Protein AF-M0PP17-F1 (afdb_monomer)

pLDDT: mean 88.19, std 14.38, range [35.22, 98.56]

Mean predicted aligned error: 10.8 Å

Radius of gyration: 21.43 Å; Cα contacts (8 Å, |Δi|>4): 196; chains: 1; bounding box: 60×35×54 Å

Secondary structure (DSSP, 8-state):
-HHHHHHHHHHHHHHTTEEEEEETTTTEEEEEEGGGEETTEE-GGG-S-GGGS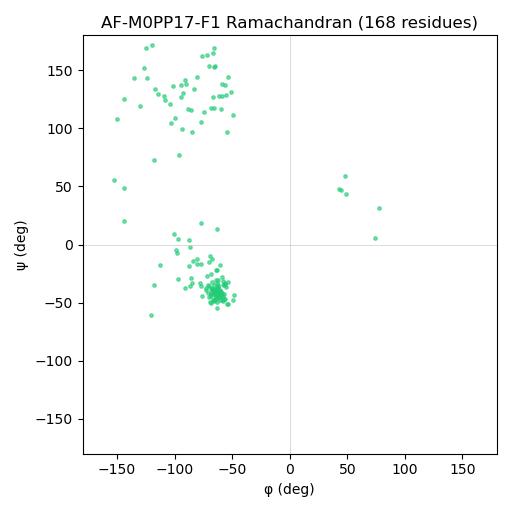EEEESS-SS-GGGHHHHHHHHHHHHHHHHHHS-HHHHHHHHHHHHHIIIII---GGG--HHHHHHIIIIIIIIII---HHHHHHHHHHHHHHHHHHTTSPPPPPP----S-------

InterPro domains:
  IPR055532 DUF7108, N-terminal domain [PF23418] (2-60)
  IPR056494 DUF7108, C-terminal domain [PF23420] (65-150)

Sequence (170 aa):
AADQYRERRDALAAEYGYTARIRDEDDALVLYPDEWMDDGTVQLDRVEDTDRAVEVSLSGPGDADRYREVAAYNEAVAEEVAEREAEVHARTAETFAAFMSNHYVRPVDDATPEMRAEFREEYLVRNGWPTDEQLAAVDESLSVIESVAADVEGPAEADTPDADAHDDGS

Nearest PDB structures (foldseek):
  2kiw-assembly1_A  TM=5.111E-01  e=2.822E+00  Staphylococcus haemolyticus JCSC1435
  5jtk-assembly1_A  TM=2.249E-01  e=2.669E+00  Pseudomonas aeruginosa PAO1

Foldseek 3Di:
DVVVVVVVVQVVLVVVQWGWDADPVQRKIKTDRNQQDDPNDGNVVSPPDPVPMDIDGPDAQEDPVLLVLQLVLLVVLLVLCVVPHDPLLSLLSVQLSVQCSPRPVDHLLPQDPVNLVCCLPPRCVVPVVDDPSSNVCVVVSSVSSNVSSVVGDHGDDPPPPPPPPPDDDD

Solvent-accessible surface area (backbone atoms only — not comparable to full-atom values): 9826 Å² total; per-residue (Å²): 110,73,63,61,54,49,54,50,49,46,55,54,31,48,76,74,46,22,44,69,43,77,42,84,92,67,42,26,42,34,34,36,46,43,85,29,48,53,95,94,37,80,40,70,94,59,61,86,59,75,83,70,41,50,78,43,67,72,57,48,93,32,56,73,90,48,32,70,56,31,37,53,38,22,49,51,40,21,52,52,34,49,74,76,48,57,69,62,37,18,58,47,31,50,50,48,25,53,46,2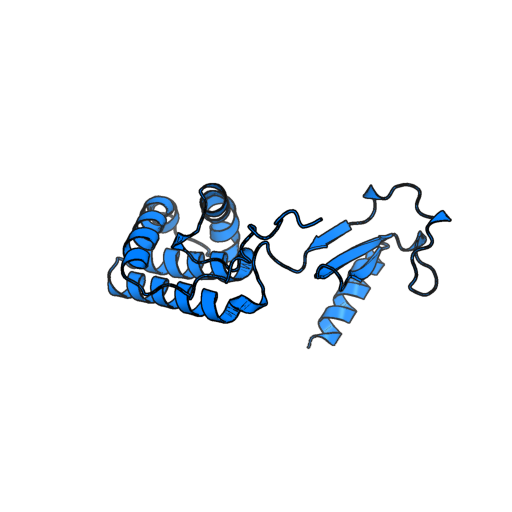7,32,70,52,36,38,36,50,66,74,72,59,46,75,67,55,54,47,45,38,66,75,47,48,38,62,77,72,56,67,65,51,73,66,37,67,72,40,43,71,59,29,56,53,50,49,42,60,51,36,74,79,48,85,72,64,79,79,75,85,68,79,74,88,81,76,86,75,90,80,134

Organism: NCBI:txid1230455

Structure (mmCIF, N/CA/C/O backbone):
data_AF-M0PP17-F1
#
_entry.id   AF-M0PP17-F1
#
loop_
_atom_site.group_PDB
_atom_site.id
_atom_site.type_symbol
_atom_site.label_atom_id
_atom_site.label_alt_id
_atom_site.label_comp_id
_atom_site.label_asym_id
_atom_site.label_entity_id
_atom_site.label_seq_id
_atom_site.pdbx_PDB_ins_code
_atom_site.Cartn_x
_atom_site.Cartn_y
_atom_site.Cartn_z
_atom_site.occupancy
_atom_site.B_iso_or_equiv
_atom_site.auth_seq_id
_atom_site.auth_comp_id
_atom_site.auth_asym_id
_atom_site.auth_atom_id
_atom_site.pdbx_PDB_model_num
ATOM 1 N N . ALA A 1 1 ? -6.352 -16.101 -19.703 1.00 63.53 1 ALA A N 1
ATOM 2 C CA . ALA A 1 1 ? -6.372 -14.689 -19.268 1.00 63.53 1 ALA A CA 1
ATOM 3 C C . ALA A 1 1 ? -4.980 -14.075 -19.387 1.00 63.53 1 ALA A C 1
ATOM 5 O O . ALA A 1 1 ? -4.836 -13.145 -20.163 1.00 63.53 1 ALA A O 1
ATOM 6 N N . ALA A 1 2 ? -3.958 -14.641 -18.726 1.00 72.56 2 ALA A N 1
ATOM 7 C CA . ALA A 1 2 ? -2.567 -14.166 -18.793 1.00 72.56 2 ALA A CA 1
ATOM 8 C C . ALA A 1 2 ? -2.039 -13.921 -20.222 1.00 72.56 2 ALA A C 1
ATOM 10 O O . ALA A 1 2 ? -1.446 -12.879 -20.475 1.00 72.56 2 ALA A O 1
ATOM 11 N N . ASP A 1 3 ? -2.306 -14.822 -21.171 1.00 78.38 3 ASP A N 1
ATOM 12 C CA . ASP A 1 3 ? -1.800 -14.669 -22.546 1.00 78.38 3 ASP A CA 1
ATOM 13 C C . ASP A 1 3 ? -2.435 -13.491 -23.294 1.00 78.38 3 ASP A C 1
ATOM 15 O O . ASP A 1 3 ? -1.726 -12.740 -23.950 1.00 78.38 3 ASP A O 1
ATOM 19 N N . GLN A 1 4 ? -3.733 -13.230 -23.097 1.00 85.12 4 GLN A N 1
ATOM 20 C CA . GLN A 1 4 ? -4.393 -12.054 -23.685 1.00 85.12 4 GLN A CA 1
ATOM 21 C C . GLN A 1 4 ? -3.850 -10.739 -23.108 1.00 85.12 4 GLN A C 1
ATOM 23 O O . GLN A 1 4 ? -3.762 -9.741 -23.820 1.00 85.12 4 GLN A O 1
ATOM 28 N N . TYR A 1 5 ? -3.480 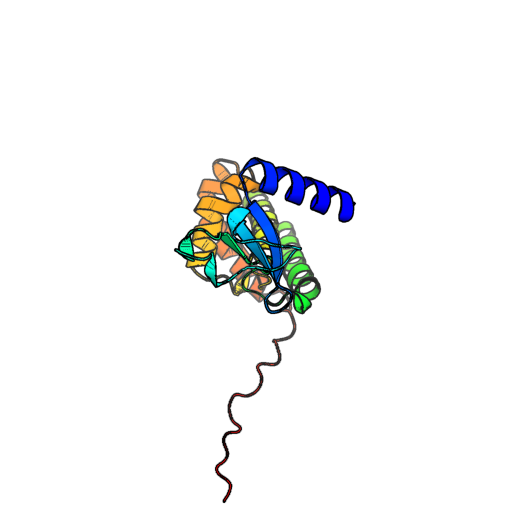-10.719 -21.822 1.00 79.25 5 TYR A N 1
ATOM 29 C CA . TYR A 1 5 ? -2.837 -9.548 -21.221 1.00 79.25 5 TYR A CA 1
ATOM 30 C C . TYR A 1 5 ? -1.429 -9.325 -21.783 1.00 79.25 5 TYR A C 1
ATOM 32 O O . TYR A 1 5 ? -1.065 -8.180 -22.047 1.00 79.25 5 TYR A O 1
ATOM 40 N N . ARG A 1 6 ? -0.668 -10.402 -22.023 1.00 87.44 6 ARG A N 1
ATOM 41 C CA . ARG A 1 6 ? 0.660 -10.336 -22.650 1.00 87.44 6 ARG A CA 1
ATOM 42 C C . ARG A 1 6 ? 0.584 -9.860 -24.101 1.00 87.44 6 ARG A C 1
ATOM 44 O O . ARG A 1 6 ? 1.245 -8.888 -24.437 1.00 87.44 6 ARG A O 1
ATOM 51 N N . GLU A 1 7 ? -0.309 -10.430 -24.908 1.00 90.06 7 GLU A N 1
ATOM 52 C CA . GLU A 1 7 ? -0.548 -9.984 -26.290 1.00 90.06 7 GLU A CA 1
ATOM 53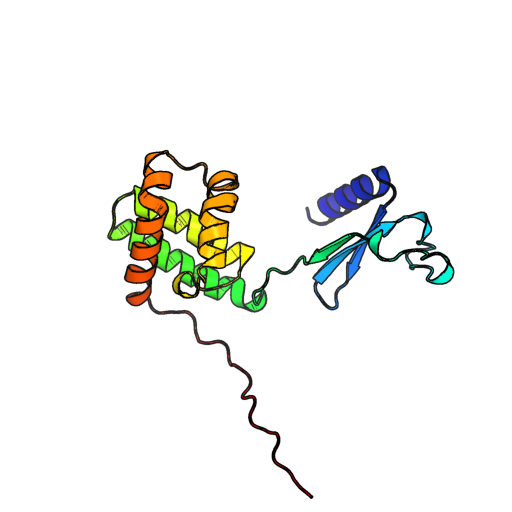 C C . GLU A 1 7 ? -0.944 -8.503 -26.356 1.00 90.06 7 GLU A C 1
ATOM 55 O O . GLU A 1 7 ? -0.450 -7.754 -27.197 1.00 90.06 7 GLU A O 1
ATOM 60 N N . ARG A 1 8 ? -1.811 -8.053 -25.440 1.00 92.81 8 ARG A N 1
ATOM 61 C CA . ARG A 1 8 ? -2.214 -6.645 -25.364 1.00 92.81 8 ARG A CA 1
ATOM 62 C C . ARG A 1 8 ? -1.054 -5.728 -24.979 1.00 92.81 8 ARG A C 1
ATOM 64 O O . ARG A 1 8 ? -0.942 -4.648 -25.553 1.00 92.81 8 ARG A O 1
ATOM 71 N N . ARG A 1 9 ? -0.229 -6.125 -24.006 1.00 93.94 9 ARG A N 1
ATOM 72 C CA . ARG A 1 9 ? 0.978 -5.382 -23.614 1.00 93.94 9 ARG A CA 1
ATOM 73 C C . ARG A 1 9 ? 1.925 -5.246 -24.802 1.00 93.94 9 ARG A C 1
ATOM 75 O O . ARG A 1 9 ? 2.376 -4.141 -25.072 1.00 93.94 9 ARG A O 1
ATOM 82 N N . ASP A 1 10 ? 2.188 -6.341 -25.508 1.00 93.31 10 ASP A N 1
ATOM 83 C CA . ASP A 1 10 ? 3.139 -6.362 -26.621 1.00 93.31 10 ASP A CA 1
ATOM 84 C C . ASP A 1 10 ? 2.637 -5.502 -27.791 1.00 93.31 10 ASP A C 1
ATOM 86 O O . ASP A 1 10 ? 3.397 -4.713 -28.346 1.00 93.31 10 ASP A O 1
ATOM 90 N N . ALA A 1 11 ? 1.338 -5.566 -28.104 1.00 94.00 11 ALA A N 1
ATOM 91 C CA . ALA A 1 11 ? 0.724 -4.699 -29.110 1.00 94.00 11 ALA A CA 1
ATOM 92 C C . ALA A 1 11 ? 0.809 -3.208 -28.737 1.00 94.00 11 ALA A C 1
ATOM 94 O O . ALA A 1 11 ? 1.085 -2.377 -29.600 1.00 94.00 11 ALA A O 1
ATOM 95 N N . LEU A 1 12 ? 0.590 -2.872 -27.461 1.00 95.94 12 LEU A N 1
ATOM 96 C CA . LEU A 1 12 ? 0.684 -1.497 -26.973 1.00 95.94 12 LEU A CA 1
ATOM 97 C C . LEU A 1 12 ? 2.129 -0.987 -26.996 1.00 95.94 12 LEU A C 1
ATOM 99 O O . LEU A 1 12 ? 2.366 0.131 -27.430 1.00 95.94 12 LEU A O 1
ATOM 103 N N . ALA A 1 13 ? 3.097 -1.791 -26.554 1.00 95.06 13 ALA A N 1
ATOM 104 C CA . ALA A 1 13 ? 4.508 -1.413 -26.586 1.00 95.06 13 ALA A CA 1
ATOM 105 C C . ALA A 1 13 ? 4.975 -1.150 -28.030 1.00 95.06 13 ALA A C 1
ATOM 107 O O . ALA A 1 13 ? 5.565 -0.103 -28.302 1.00 95.06 13 ALA A O 1
ATOM 108 N N . ALA A 1 14 ? 4.602 -2.031 -28.965 1.00 94.62 14 ALA A N 1
ATOM 109 C CA . ALA A 1 14 ? 4.934 -1.888 -30.379 1.00 94.62 14 ALA A CA 1
ATOM 110 C C . ALA A 1 14 ? 4.317 -0.627 -31.016 1.00 94.62 14 ALA A C 1
ATOM 112 O O . ALA A 1 14 ? 4.940 -0.004 -31.873 1.00 94.62 14 ALA A O 1
ATOM 113 N N . GLU A 1 15 ? 3.121 -0.198 -30.586 1.00 96.81 15 GLU A N 1
ATOM 114 C CA . GLU A 1 15 ? 2.508 1.065 -31.039 1.00 96.81 15 GLU A CA 1
ATOM 115 C C . GLU A 1 15 ? 3.405 2.281 -30.754 1.00 96.81 15 GLU A C 1
ATOM 117 O O . GLU A 1 15 ? 3.431 3.234 -31.536 1.00 96.81 15 GLU A O 1
ATOM 122 N N . TYR A 1 16 ? 4.183 2.225 -29.671 1.00 95.69 16 TYR A N 1
ATOM 123 C CA . TYR A 1 16 ? 5.112 3.278 -29.264 1.00 95.69 16 TYR A CA 1
ATOM 124 C C . TYR A 1 16 ? 6.575 2.994 -29.643 1.00 95.69 16 TYR A C 1
ATOM 126 O O . TYR A 1 16 ? 7.454 3.755 -29.242 1.00 95.69 16 TYR A O 1
ATOM 134 N N . GLY A 1 17 ? 6.845 1.953 -30.438 1.00 95.62 17 GLY A N 1
ATOM 135 C CA . GLY A 1 17 ? 8.195 1.605 -30.894 1.00 95.62 17 GLY A CA 1
ATOM 136 C C . GLY A 1 17 ? 9.048 0.897 -29.840 1.00 95.62 17 GLY A C 1
ATOM 137 O O . GLY A 1 17 ? 10.266 1.099 -29.807 1.00 95.62 17 GLY A O 1
ATOM 138 N N . TYR A 1 18 ? 8.415 0.115 -28.963 1.00 96.56 18 TYR A N 1
ATOM 139 C CA . TYR A 1 18 ? 9.074 -0.650 -27.911 1.00 96.56 18 TYR A CA 1
ATOM 140 C C . TYR A 1 18 ? 8.757 -2.147 -27.974 1.00 96.56 18 TYR A C 1
ATOM 142 O O . TYR A 1 18 ? 7.614 -2.564 -28.161 1.00 96.56 18 TYR A O 1
ATOM 150 N N . THR A 1 19 ? 9.760 -2.958 -27.648 1.00 95.62 19 THR A N 1
ATOM 151 C CA . THR A 1 19 ? 9.639 -4.395 -27.428 1.00 95.62 19 THR A CA 1
ATOM 152 C C . THR A 1 19 ? 9.687 -4.671 -25.929 1.00 95.62 19 THR A C 1
ATOM 154 O O . THR A 1 19 ? 10.667 -4.354 -25.251 1.00 95.62 19 THR A O 1
ATOM 157 N N . ALA A 1 20 ? 8.626 -5.286 -25.407 1.00 94.69 20 ALA A N 1
ATOM 158 C CA . ALA A 1 20 ? 8.519 -5.660 -24.002 1.00 94.69 20 ALA A CA 1
ATOM 159 C C . ALA A 1 20 ? 9.215 -6.998 -23.712 1.00 94.69 20 ALA A C 1
ATOM 161 O O . ALA A 1 20 ? 8.980 -7.996 -24.398 1.00 94.69 20 ALA A O 1
ATOM 162 N N . ARG A 1 21 ? 10.005 -7.057 -22.637 1.00 91.88 21 ARG A N 1
ATOM 163 C CA . ARG A 1 21 ? 10.616 -8.290 -22.134 1.00 91.88 21 ARG A CA 1
ATOM 164 C C . ARG A 1 21 ? 10.483 -8.384 -20.615 1.00 91.88 21 ARG A C 1
ATOM 166 O O . ARG A 1 21 ? 10.587 -7.378 -19.927 1.00 91.88 21 ARG A O 1
ATOM 173 N N . ILE A 1 22 ? 10.263 -9.595 -20.105 1.00 90.38 22 ILE A N 1
ATOM 174 C CA . ILE A 1 22 ? 10.402 -9.893 -18.675 1.00 90.38 22 ILE A CA 1
ATOM 175 C C . ILE A 1 22 ? 11.828 -10.402 -18.443 1.00 90.38 22 ILE A C 1
ATOM 177 O O . ILE A 1 22 ? 12.307 -11.255 -19.202 1.00 90.38 22 ILE A O 1
ATOM 181 N N . ARG A 1 23 ? 12.507 -9.836 -17.447 1.00 89.31 23 ARG A N 1
ATOM 182 C CA . ARG A 1 23 ? 13.793 -10.305 -16.934 1.00 89.31 23 ARG A CA 1
ATOM 183 C C . ARG A 1 23 ? 13.516 -11.107 -15.667 1.00 89.31 23 ARG A C 1
ATOM 185 O O . ARG A 1 23 ? 13.121 -10.540 -14.660 1.00 89.31 23 ARG A O 1
ATOM 192 N N . ASP A 1 24 ? 13.685 -12.424 -15.750 1.00 82.12 24 ASP A N 1
ATOM 193 C CA . ASP A 1 24 ? 13.352 -13.344 -14.651 1.00 82.12 24 ASP A CA 1
ATOM 194 C C . ASP A 1 24 ? 14.311 -13.220 -13.446 1.00 82.12 24 ASP A C 1
ATOM 196 O O . ASP A 1 24 ? 14.024 -13.748 -12.381 1.00 82.12 24 ASP A O 1
ATOM 200 N N . GLU A 1 25 ? 15.468 -12.566 -13.607 1.00 81.25 25 GLU A N 1
ATOM 201 C CA . GLU A 1 25 ? 16.489 -12.430 -12.552 1.00 81.25 25 GLU A CA 1
ATOM 202 C C . GLU A 1 25 ? 16.020 -11.555 -11.381 1.00 81.25 25 GLU A C 1
ATOM 204 O O . GLU A 1 25 ? 16.421 -11.786 -10.243 1.00 81.25 25 GLU A O 1
ATOM 209 N N . ASP A 1 26 ? 15.184 -10.560 -11.665 1.00 80.31 26 ASP A N 1
ATOM 210 C CA . ASP A 1 26 ? 14.684 -9.572 -10.709 1.00 80.31 26 ASP A CA 1
ATOM 211 C C . ASP A 1 26 ? 13.226 -9.170 -10.981 1.00 80.31 26 ASP A C 1
ATOM 213 O O . ASP A 1 26 ? 12.772 -8.112 -10.550 1.00 80.31 26 ASP A O 1
ATOM 217 N N . ASP A 1 27 ? 12.495 -10.017 -11.712 1.00 84.94 27 ASP A N 1
ATOM 218 C CA . ASP A 1 27 ? 11.098 -9.808 -12.095 1.00 84.94 27 ASP A CA 1
ATOM 219 C C . ASP A 1 27 ? 10.837 -8.414 -12.692 1.00 84.94 27 ASP A C 1
ATOM 221 O O . ASP A 1 27 ? 9.845 -7.761 -12.384 1.00 84.94 27 ASP A O 1
ATOM 225 N N . ALA A 1 28 ? 11.709 -7.921 -13.572 1.00 89.19 28 ALA A N 1
ATOM 226 C CA . ALA A 1 28 ? 11.534 -6.611 -14.198 1.00 89.19 28 ALA A CA 1
ATOM 227 C C . ALA A 1 28 ? 10.838 -6.704 -15.567 1.00 89.19 28 ALA A C 1
ATOM 229 O O . ALA A 1 28 ? 11.180 -7.535 -16.414 1.00 89.19 28 ALA A O 1
ATOM 230 N N . LEU A 1 29 ? 9.889 -5.800 -15.833 1.00 92.44 29 LEU A N 1
ATOM 231 C CA . LEU A 1 29 ? 9.425 -5.489 -17.183 1.00 92.44 29 LEU A CA 1
ATOM 232 C C . LEU A 1 29 ? 10.341 -4.427 -17.787 1.00 92.44 29 LEU A C 1
ATOM 234 O O . LEU A 1 29 ? 10.360 -3.283 -17.336 1.00 92.44 29 LEU A O 1
ATOM 238 N N . VAL A 1 30 ? 11.041 -4.796 -18.854 1.00 94.56 30 VAL A N 1
ATOM 239 C CA . VAL A 1 30 ? 11.907 -3.896 -19.614 1.00 94.56 30 VAL A CA 1
ATOM 240 C C . VAL A 1 30 ? 11.278 -3.612 -20.975 1.00 94.56 30 VAL A C 1
ATOM 242 O O . VAL A 1 30 ? 10.915 -4.534 -21.710 1.00 94.56 30 VAL A O 1
ATOM 245 N N . LEU A 1 31 ? 11.145 -2.333 -21.317 1.00 96.38 31 LEU A N 1
ATOM 246 C CA . LEU A 1 31 ? 10.728 -1.851 -22.629 1.00 96.38 31 LEU A CA 1
ATOM 247 C C . LEU A 1 31 ? 11.966 -1.355 -23.381 1.00 96.38 31 LEU A C 1
ATOM 249 O O . LEU A 1 31 ? 12.485 -0.276 -23.091 1.00 96.38 31 LEU A O 1
ATOM 253 N N . TYR A 1 32 ? 12.432 -2.139 -24.352 1.00 95.06 32 TYR A N 1
ATOM 254 C CA . TYR A 1 32 ? 13.545 -1.760 -25.223 1.00 95.06 32 TYR A CA 1
ATOM 255 C C . TYR A 1 32 ? 13.034 -1.035 -26.466 1.00 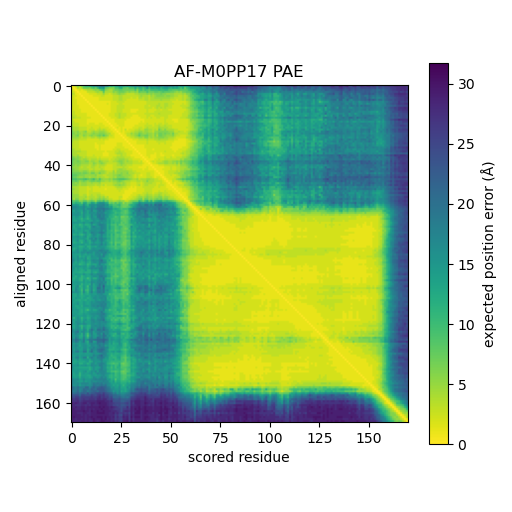95.06 32 TYR A C 1
ATOM 257 O O . TYR A 1 32 ? 12.060 -1.508 -27.047 1.00 95.06 32 TYR A O 1
ATOM 265 N N . PRO A 1 33 ? 13.680 0.050 -26.928 1.00 96.19 33 PRO A N 1
ATOM 266 C CA . PRO A 1 33 ? 13.431 0.583 -28.262 1.00 96.19 33 PRO A CA 1
ATOM 267 C C . PRO A 1 33 ? 13.539 -0.519 -29.324 1.00 96.19 33 PRO A C 1
ATOM 269 O O . PRO A 1 33 ? 14.522 -1.262 -29.352 1.00 96.19 33 PRO A O 1
ATOM 272 N N . ASP A 1 34 ? 12.552 -0.611 -30.214 1.00 93.75 34 ASP A N 1
ATOM 273 C CA . ASP A 1 34 ? 12.464 -1.691 -31.209 1.00 93.75 34 ASP A CA 1
ATOM 274 C C . ASP A 1 34 ? 13.706 -1.779 -32.102 1.00 93.75 34 ASP A C 1
ATOM 276 O O . ASP A 1 34 ? 14.141 -2.862 -32.482 1.00 93.75 34 ASP A O 1
ATOM 280 N N . GLU A 1 35 ? 14.323 -0.638 -32.408 1.00 93.75 35 GLU A N 1
ATOM 281 C CA . GLU A 1 35 ? 15.527 -0.562 -33.239 1.00 93.75 35 GLU A CA 1
ATOM 282 C C . GLU A 1 35 ? 16.748 -1.274 -32.629 1.00 93.75 35 GLU A C 1
ATOM 284 O O . GLU A 1 35 ? 17.653 -1.692 -33.360 1.00 93.75 35 GLU A O 1
ATOM 289 N N . TRP A 1 36 ? 16.764 -1.469 -31.307 1.00 95.50 36 TRP A N 1
ATOM 290 C CA . TRP A 1 36 ? 17.813 -2.223 -30.620 1.00 95.50 36 TRP A CA 1
ATOM 291 C C . TRP A 1 36 ? 17.608 -3.728 -30.712 1.00 95.50 36 TRP A C 1
ATOM 293 O O . TRP A 1 36 ? 18.545 -4.480 -30.459 1.00 95.50 36 TRP A O 1
ATOM 303 N N . MET A 1 37 ? 16.411 -4.183 -31.071 1.00 93.44 37 MET A N 1
ATOM 304 C CA . MET A 1 37 ? 16.076 -5.597 -31.089 1.00 93.44 37 MET A CA 1
ATOM 305 C C . MET A 1 37 ? 16.371 -6.218 -32.456 1.00 93.44 37 MET A C 1
ATOM 307 O O . MET A 1 37 ? 16.150 -5.628 -33.515 1.00 93.44 37 MET A O 1
ATOM 311 N N . ASP A 1 38 ? 16.876 -7.445 -32.431 1.00 92.38 38 ASP A N 1
ATOM 312 C CA . ASP A 1 38 ? 16.936 -8.326 -33.593 1.00 92.38 38 ASP A CA 1
ATOM 313 C C . ASP A 1 38 ? 16.683 -9.760 -33.132 1.00 92.38 38 ASP A C 1
ATOM 315 O O . ASP A 1 38 ? 17.323 -10.231 -32.192 1.00 92.38 38 ASP A O 1
ATOM 319 N N . ASP A 1 39 ? 15.697 -10.414 -33.745 1.00 88.19 39 ASP A N 1
ATOM 320 C CA . ASP A 1 39 ? 15.246 -11.774 -33.413 1.00 88.19 39 ASP A CA 1
ATOM 321 C C . ASP A 1 39 ? 15.095 -12.032 -31.894 1.00 88.19 39 ASP A C 1
ATOM 323 O O . ASP A 1 39 ? 15.611 -12.995 -31.327 1.00 88.19 39 ASP A O 1
ATOM 327 N N . GLY A 1 40 ? 14.437 -11.100 -31.192 1.00 84.81 40 GLY A N 1
ATOM 328 C CA . GLY A 1 40 ? 14.189 -11.193 -29.746 1.00 84.81 40 GLY A CA 1
ATOM 329 C C . GLY A 1 40 ? 15.410 -10.937 -28.852 1.00 84.81 40 GLY A C 1
ATOM 330 O O . GLY A 1 40 ? 15.310 -11.069 -27.633 1.00 84.81 40 GLY A O 1
ATOM 331 N N . THR A 1 41 ? 16.547 -10.541 -29.429 1.00 89.06 41 THR A N 1
ATOM 332 C CA . THR A 1 41 ? 17.798 -10.273 -28.709 1.00 89.06 41 THR A CA 1
ATOM 333 C C . THR A 1 41 ? 18.212 -8.810 -28.858 1.00 89.06 41 THR A C 1
ATOM 335 O O . THR A 1 41 ? 18.219 -8.266 -29.963 1.00 89.06 41 THR A O 1
ATOM 338 N N . VAL A 1 42 ? 18.600 -8.179 -27.746 1.00 90.81 42 VAL A N 1
ATOM 339 C CA . VAL A 1 42 ? 19.156 -6.817 -27.741 1.00 90.81 42 VAL A CA 1
ATOM 340 C C . VAL A 1 42 ? 20.514 -6.817 -28.445 1.00 90.81 42 VAL A C 1
ATOM 342 O O . VAL A 1 42 ? 21.417 -7.571 -28.083 1.00 90.81 42 VAL A O 1
ATOM 345 N N . GLN A 1 43 ? 20.673 -5.942 -29.429 1.00 92.81 43 GLN A N 1
ATOM 346 C CA . GLN A 1 43 ? 21.909 -5.732 -30.169 1.00 92.81 43 GLN A CA 1
ATOM 347 C C . GLN A 1 43 ? 22.693 -4.592 -29.520 1.00 92.81 43 GLN A C 1
ATOM 349 O O . GLN A 1 43 ? 22.405 -3.422 -29.764 1.00 92.81 43 GLN A O 1
ATOM 354 N N . LEU A 1 44 ? 23.688 -4.927 -28.694 1.00 89.00 44 LEU A N 1
ATOM 355 C CA . LEU A 1 44 ? 24.454 -3.945 -27.911 1.00 89.00 44 LEU A CA 1
ATOM 356 C C . LEU A 1 44 ? 25.107 -2.856 -28.778 1.00 89.00 44 LEU A C 1
ATOM 358 O O . LEU A 1 44 ? 25.151 -1.703 -28.370 1.00 89.00 44 LEU A O 1
ATOM 362 N N . ASP A 1 45 ? 25.531 -3.188 -30.000 1.00 91.19 45 ASP A N 1
ATOM 363 C CA . ASP A 1 45 ? 26.116 -2.223 -30.944 1.00 91.19 45 ASP A CA 1
ATOM 364 C C . ASP A 1 45 ? 25.111 -1.175 -31.470 1.00 91.19 45 ASP A C 1
ATOM 366 O O . ASP A 1 45 ? 25.514 -0.199 -32.101 1.00 91.19 45 ASP A O 1
ATOM 370 N N . ARG A 1 46 ? 23.804 -1.376 -31.241 1.00 90.94 46 ARG A N 1
ATOM 371 C CA . ARG A 1 46 ? 22.725 -0.429 -31.579 1.00 90.94 46 ARG A CA 1
ATOM 372 C C . ARG A 1 46 ? 22.290 0.424 -30.383 1.00 90.94 46 ARG A C 1
ATOM 374 O O . ARG A 1 46 ? 21.489 1.339 -30.555 1.00 90.94 46 ARG A O 1
ATOM 381 N N . VAL A 1 47 ? 22.793 0.125 -29.184 1.00 90.38 47 VAL A N 1
ATOM 382 C CA . VAL A 1 47 ? 22.461 0.845 -27.952 1.00 90.38 47 VAL A CA 1
ATOM 383 C C . VAL A 1 47 ? 23.372 2.060 -27.835 1.00 90.38 47 VAL A C 1
ATOM 385 O O . VAL A 1 47 ? 24.514 1.970 -27.393 1.00 90.38 47 VAL A O 1
ATOM 388 N N . GLU A 1 48 ? 22.865 3.209 -28.264 1.00 85.62 48 GLU A N 1
ATOM 389 C CA . GLU A 1 48 ? 23.594 4.481 -28.183 1.00 85.62 48 GLU A CA 1
ATOM 390 C C . GLU A 1 48 ? 23.435 5.154 -26.812 1.00 85.62 48 GLU A C 1
ATOM 392 O O . GLU A 1 48 ? 24.351 5.823 -26.338 1.00 85.62 48 GLU A O 1
ATOM 397 N N . ASP A 1 49 ? 22.269 4.972 -26.187 1.00 90.12 49 ASP A N 1
ATOM 398 C CA . ASP A 1 49 ? 21.880 5.596 -24.923 1.00 90.12 49 ASP A CA 1
ATOM 399 C C . ASP A 1 49 ? 20.920 4.676 -24.164 1.00 90.12 49 ASP A C 1
ATOM 401 O O . ASP A 1 49 ? 19.764 4.535 -24.562 1.00 90.12 49 ASP A O 1
ATOM 405 N N . THR A 1 50 ? 21.397 4.058 -23.081 1.00 88.06 50 THR A N 1
ATOM 406 C CA . THR A 1 50 ? 20.630 3.112 -22.257 1.00 88.06 50 THR A CA 1
ATOM 407 C C . THR A 1 50 ? 19.428 3.739 -21.559 1.00 88.06 50 THR A C 1
ATOM 409 O O . THR A 1 50 ? 18.480 3.014 -21.266 1.00 88.06 50 THR A O 1
ATOM 412 N N . ASP A 1 51 ? 19.411 5.061 -21.362 1.00 90.38 51 ASP A N 1
ATOM 413 C CA . ASP A 1 51 ? 18.319 5.763 -20.671 1.00 90.38 51 ASP A CA 1
ATOM 414 C C . ASP A 1 51 ? 17.017 5.773 -21.493 1.00 90.38 51 ASP A C 1
ATOM 416 O O . ASP A 1 51 ? 15.948 6.135 -21.002 1.00 90.38 51 ASP A O 1
ATOM 420 N N . ARG A 1 52 ? 17.082 5.352 -22.763 1.00 92.69 52 ARG A N 1
ATOM 421 C CA . ARG A 1 52 ? 15.913 5.200 -23.638 1.00 92.69 52 ARG A CA 1
ATOM 422 C C . ARG A 1 52 ? 15.093 3.943 -23.351 1.00 92.69 52 ARG A C 1
ATOM 424 O O . ARG A 1 52 ? 13.960 3.863 -23.831 1.00 92.69 52 ARG A O 1
ATOM 431 N N . ALA A 1 53 ? 15.647 2.971 -22.626 1.00 93.00 53 ALA A N 1
ATOM 43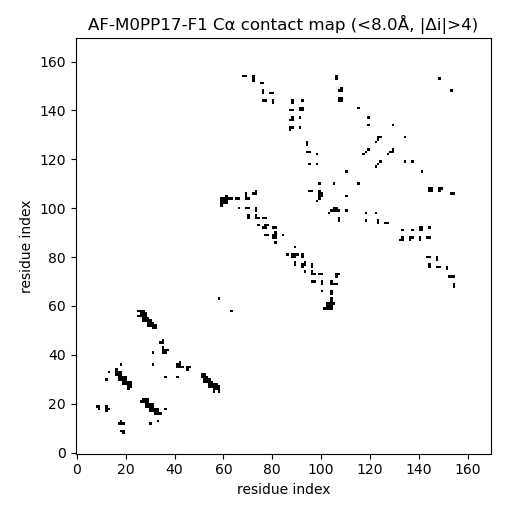2 C CA . ALA A 1 53 ? 14.880 1.834 -22.136 1.00 93.00 53 ALA A CA 1
ATOM 433 C C . ALA A 1 53 ? 14.106 2.224 -20.873 1.00 93.00 53 ALA A C 1
ATOM 435 O O . ALA A 1 53 ? 14.591 2.989 -20.044 1.00 93.00 53 ALA A O 1
ATOM 436 N N . VAL A 1 54 ? 12.902 1.676 -20.719 1.00 93.25 54 VAL A N 1
ATOM 437 C CA . VAL A 1 54 ? 12.100 1.859 -19.503 1.00 93.25 54 VAL A CA 1
ATOM 438 C C . VAL A 1 54 ? 12.079 0.545 -18.744 1.00 93.25 54 VAL A C 1
ATOM 440 O O . VAL A 1 54 ? 11.677 -0.476 -19.297 1.00 93.25 54 VAL A O 1
ATOM 443 N N . GLU A 1 55 ? 12.496 0.573 -17.485 1.00 91.81 55 GLU A N 1
ATOM 444 C CA . GLU A 1 55 ? 12.493 -0.585 -16.598 1.00 91.81 55 GLU A CA 1
ATOM 445 C C . GLU A 1 55 ? 11.515 -0.351 -15.448 1.00 91.81 55 GLU A C 1
ATOM 447 O O . GLU A 1 55 ? 11.533 0.696 -14.799 1.00 91.81 55 GLU A O 1
ATOM 452 N N . VAL A 1 56 ? 10.636 -1.323 -15.222 1.00 88.06 56 VAL A N 1
ATOM 453 C CA . VAL A 1 56 ? 9.666 -1.317 -14.128 1.00 88.06 56 VAL A CA 1
ATOM 454 C C . VAL A 1 56 ? 9.764 -2.653 -13.412 1.00 88.06 56 VAL A C 1
ATOM 456 O O . VAL A 1 56 ? 9.511 -3.694 -14.019 1.00 88.06 56 VAL A O 1
ATOM 459 N N . SER A 1 57 ? 10.101 -2.627 -12.123 1.00 83.94 57 SER A N 1
ATOM 460 C CA . SER A 1 57 ? 10.031 -3.823 -11.282 1.00 83.94 57 SER A CA 1
ATOM 461 C C . SER A 1 57 ? 8.585 -4.320 -11.217 1.00 83.94 57 SER A C 1
ATOM 463 O O . SER A 1 57 ? 7.673 -3.542 -10.927 1.00 83.94 57 SER A O 1
ATOM 465 N N . LEU A 1 58 ? 8.360 -5.602 -11.503 1.00 80.44 58 LEU A N 1
ATOM 466 C CA . LEU A 1 58 ? 7.069 -6.263 -11.278 1.00 80.44 58 LEU A CA 1
ATOM 467 C C . LEU A 1 58 ? 6.939 -6.753 -9.834 1.00 80.44 58 LEU A C 1
ATOM 469 O O . LEU A 1 58 ? 5.826 -7.040 -9.392 1.00 80.44 58 LEU A O 1
ATOM 473 N N . SER A 1 59 ? 8.053 -6.793 -9.104 1.00 70.25 59 SER A N 1
ATOM 474 C CA . SER A 1 59 ? 8.100 -7.061 -7.672 1.00 70.25 59 SER A CA 1
ATOM 475 C C . SER A 1 59 ? 8.103 -5.744 -6.896 1.00 70.25 59 SER A C 1
ATOM 477 O O . SER A 1 59 ? 8.914 -4.848 -7.149 1.00 70.25 59 SER A O 1
ATOM 479 N N . GLY A 1 60 ? 7.170 -5.604 -5.953 1.00 66.12 60 GLY A N 1
ATOM 480 C CA . GLY A 1 60 ? 7.221 -4.526 -4.965 1.00 66.12 60 GLY A CA 1
ATOM 481 C C . GLY A 1 60 ? 8.439 -4.684 -4.041 1.00 66.12 60 GLY A C 1
ATOM 482 O O . GLY A 1 60 ? 9.079 -5.732 -4.043 1.00 66.12 60 GLY A O 1
ATOM 483 N N . PRO A 1 61 ? 8.775 -3.682 -3.213 1.00 70.94 61 PRO A N 1
ATOM 484 C CA . PRO A 1 61 ? 9.897 -3.715 -2.264 1.00 70.94 61 PRO A CA 1
ATOM 485 C C . PRO A 1 61 ? 9.818 -4.782 -1.147 1.00 70.94 61 PRO A C 1
ATOM 487 O O . PRO A 1 61 ? 10.557 -4.670 -0.167 1.00 70.94 61 PRO A O 1
ATOM 490 N N . GLY A 1 62 ? 8.927 -5.771 -1.243 1.00 69.94 62 GLY A N 1
ATOM 491 C CA . GLY A 1 62 ? 8.746 -6.831 -0.254 1.00 69.94 62 GLY A CA 1
ATOM 492 C C . GLY A 1 62 ? 8.865 -8.231 -0.846 1.00 69.94 62 GLY A C 1
ATOM 493 O O . GLY A 1 62 ? 8.888 -8.417 -2.060 1.00 69.94 62 GLY A O 1
ATOM 494 N N . ASP A 1 63 ? 8.941 -9.221 0.039 1.00 77.69 63 ASP A N 1
ATOM 495 C CA . ASP A 1 63 ? 9.096 -10.627 -0.329 1.00 77.69 63 ASP A CA 1
ATOM 496 C C . ASP A 1 63 ? 7.762 -11.216 -0.812 1.00 77.69 63 ASP A C 1
ATOM 498 O O . ASP A 1 63 ? 6.858 -11.493 -0.018 1.00 77.69 63 ASP A O 1
ATOM 502 N N . ALA A 1 64 ? 7.637 -11.416 -2.125 1.00 75.69 64 ALA A N 1
ATOM 503 C CA . ALA A 1 64 ? 6.429 -11.946 -2.748 1.00 75.69 64 ALA A CA 1
ATOM 504 C C . ALA A 1 64 ? 6.031 -13.338 -2.217 1.00 75.69 64 ALA A C 1
ATOM 506 O O . ALA A 1 64 ? 4.834 -13.648 -2.176 1.00 75.69 64 ALA A O 1
ATOM 507 N N . ASP A 1 65 ? 6.983 -14.153 -1.747 1.00 82.75 65 ASP A N 1
ATOM 508 C CA . ASP A 1 65 ? 6.692 -15.478 -1.188 1.00 82.75 65 ASP A CA 1
ATOM 509 C C . ASP A 1 65 ? 5.933 -15.380 0.145 1.00 82.75 65 ASP A C 1
ATOM 511 O O . ASP A 1 65 ? 5.129 -16.258 0.482 1.00 82.75 65 ASP A O 1
ATOM 515 N N . ARG A 1 66 ? 6.096 -14.262 0.864 1.00 85.06 66 ARG A N 1
ATOM 516 C CA . ARG A 1 66 ? 5.402 -13.970 2.126 1.00 85.06 66 ARG A CA 1
ATOM 517 C C . ARG A 1 66 ? 4.041 -13.310 1.953 1.00 85.06 66 ARG A C 1
ATOM 519 O O . ARG A 1 66 ? 3.332 -13.121 2.942 1.00 85.06 66 ARG A O 1
ATOM 526 N N . TYR A 1 67 ? 3.624 -13.014 0.720 1.00 89.69 67 TYR A N 1
ATOM 527 C CA . TYR A 1 67 ? 2.389 -12.273 0.449 1.00 89.69 67 TYR A CA 1
ATOM 528 C C . TYR A 1 67 ? 1.174 -12.817 1.198 1.00 89.69 67 TYR A C 1
ATOM 530 O O . TYR A 1 67 ? 0.451 -12.052 1.825 1.00 89.69 67 TYR A O 1
ATOM 538 N N . ARG A 1 68 ? 0.945 -14.137 1.164 1.00 91.50 68 ARG A N 1
ATOM 539 C CA . ARG A 1 68 ? -0.244 -14.731 1.800 1.00 91.50 68 ARG A CA 1
ATOM 540 C C . ARG A 1 68 ? -0.248 -14.559 3.315 1.00 91.50 68 ARG A C 1
ATOM 542 O O . ARG A 1 68 ? -1.307 -14.342 3.887 1.00 91.50 68 ARG A O 1
ATOM 549 N N . GLU A 1 69 ? 0.915 -14.690 3.941 1.00 93.44 69 GLU A N 1
ATOM 550 C CA . GLU A 1 69 ? 1.075 -14.559 5.388 1.00 93.44 69 GLU A CA 1
ATOM 551 C C . GLU A 1 69 ? 0.847 -13.107 5.820 1.00 93.44 69 GLU A C 1
ATOM 553 O O . GLU A 1 69 ? 0.017 -12.835 6.684 1.00 93.44 69 GLU A O 1
ATOM 558 N N . VAL A 1 70 ? 1.515 -12.168 5.147 1.00 95.19 70 VAL A N 1
ATOM 559 C CA . VAL A 1 70 ? 1.391 -10.733 5.419 1.00 95.19 70 VAL A CA 1
ATOM 560 C C . VAL A 1 70 ? -0.018 -10.219 5.123 1.00 95.19 70 VAL A C 1
ATOM 562 O O . VAL A 1 70 ? -0.559 -9.428 5.889 1.00 95.19 70 VAL A O 1
ATOM 565 N N . ALA A 1 71 ? -0.638 -10.660 4.025 1.00 95.75 71 ALA A N 1
ATOM 566 C CA . ALA A 1 71 ? -2.007 -10.282 3.688 1.00 95.75 71 ALA A CA 1
ATOM 567 C C . ALA A 1 71 ? -3.008 -10.763 4.742 1.00 95.75 71 ALA A C 1
ATOM 569 O O . ALA A 1 71 ? -3.868 -9.983 5.133 1.00 95.75 71 ALA A O 1
ATOM 570 N N . ALA A 1 72 ? -2.857 -11.994 5.242 1.00 96.69 72 ALA A N 1
ATOM 571 C CA . ALA A 1 72 ? -3.718 -12.517 6.300 1.00 96.69 72 ALA A CA 1
ATOM 572 C C . ALA A 1 72 ? -3.574 -11.724 7.609 1.00 96.69 72 ALA A C 1
ATOM 574 O O . ALA A 1 72 ? -4.575 -11.415 8.247 1.00 96.69 72 ALA A O 1
ATOM 575 N N . TYR A 1 73 ? -2.347 -11.355 7.990 1.00 97.62 73 TYR A N 1
ATOM 576 C CA . TYR A 1 73 ? -2.122 -10.501 9.157 1.00 97.62 73 TYR A CA 1
ATOM 577 C C . TYR A 1 73 ? -2.738 -9.104 8.979 1.00 97.62 73 TYR A C 1
ATOM 579 O O . TYR A 1 73 ? -3.487 -8.642 9.836 1.00 97.62 73 TYR A O 1
ATOM 587 N N . ASN A 1 74 ? -2.480 -8.444 7.848 1.00 98.31 74 ASN A N 1
ATOM 588 C CA . ASN A 1 74 ? -3.019 -7.110 7.578 1.00 98.31 74 ASN A CA 1
ATOM 589 C C . ASN A 1 74 ? -4.558 -7.107 7.526 1.00 98.31 74 ASN A C 1
ATOM 591 O O . ASN A 1 74 ? -5.181 -6.150 7.985 1.00 98.31 74 ASN A O 1
ATOM 595 N N . GLU A 1 75 ? -5.167 -8.167 6.983 1.00 98.38 75 GLU A N 1
ATOM 596 C CA . GLU A 1 75 ? -6.620 -8.375 6.995 1.00 98.38 75 GLU A CA 1
ATOM 597 C C . GLU A 1 75 ? -7.140 -8.537 8.429 1.00 98.38 75 GLU A C 1
ATOM 599 O O . GLU A 1 75 ? -8.065 -7.824 8.806 1.00 98.38 75 GLU A O 1
ATOM 604 N N . ALA A 1 76 ? -6.492 -9.361 9.260 1.00 98.31 76 ALA A N 1
ATOM 605 C CA . ALA A 1 76 ? -6.869 -9.534 10.665 1.00 98.31 76 ALA A CA 1
ATOM 606 C C . ALA 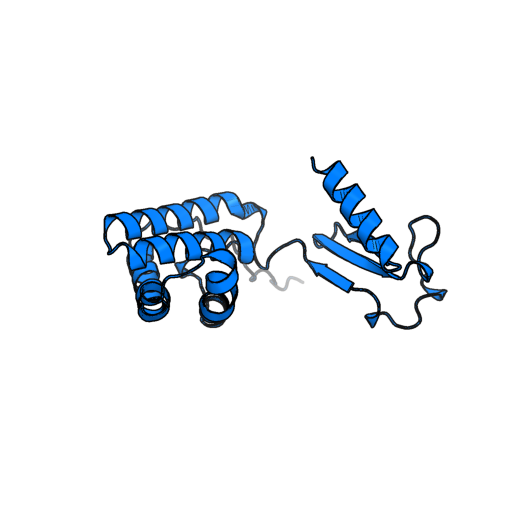A 1 76 ? -6.801 -8.219 11.462 1.00 98.31 76 ALA A C 1
ATOM 608 O O . ALA A 1 76 ? -7.701 -7.919 12.242 1.00 98.31 76 ALA A O 1
ATOM 609 N N . VAL A 1 77 ? -5.778 -7.386 11.238 1.00 98.56 77 VAL A N 1
ATOM 610 C CA . VAL A 1 77 ? -5.711 -6.055 11.866 1.00 98.56 77 VAL A CA 1
ATOM 611 C C . VAL A 1 77 ? -6.865 -5.164 11.399 1.00 98.56 77 VAL A C 1
ATOM 613 O O . VAL A 1 77 ? -7.482 -4.484 12.218 1.00 98.56 77 VAL A O 1
ATOM 616 N N . ALA A 1 78 ? -7.184 -5.152 10.101 1.00 98.50 78 ALA A N 1
ATOM 617 C CA . ALA A 1 78 ? -8.299 -4.360 9.583 1.00 98.50 78 ALA A CA 1
ATOM 618 C C . ALA A 1 78 ? -9.655 -4.827 10.145 1.00 98.50 78 ALA A C 1
ATOM 620 O O . ALA A 1 78 ? -10.486 -3.984 10.488 1.00 98.50 78 ALA A O 1
ATOM 621 N N . GLU A 1 79 ? -9.855 -6.140 10.291 1.00 98.38 79 GLU A N 1
ATOM 622 C CA . GLU A 1 79 ? -11.029 -6.725 10.948 1.00 98.38 79 GLU A CA 1
ATOM 623 C C . GLU A 1 79 ? -11.132 -6.272 12.412 1.00 98.38 79 GLU A C 1
ATOM 625 O O . GLU A 1 79 ? -12.174 -5.771 12.828 1.00 98.38 79 GLU A O 1
ATOM 630 N N . GLU A 1 80 ? -10.041 -6.334 13.176 1.00 98.38 80 GLU A N 1
ATOM 631 C CA . GLU A 1 80 ? -10.020 -5.891 14.576 1.00 98.38 80 GLU A CA 1
ATOM 632 C C . GLU A 1 80 ? -10.290 -4.385 14.724 1.00 98.38 80 GLU A C 1
ATOM 634 O O . GLU A 1 80 ? -11.009 -3.968 15.635 1.00 98.38 80 GLU A O 1
ATOM 639 N N . VAL A 1 81 ? -9.786 -3.546 13.810 1.00 98.56 81 VAL A N 1
ATOM 640 C CA . VAL A 1 81 ? -10.148 -2.117 13.779 1.00 98.56 81 VAL A CA 1
ATOM 641 C C . VAL A 1 81 ? -11.642 -1.957 13.489 1.00 98.56 81 VAL A C 1
ATOM 643 O O . VAL A 1 81 ? -12.306 -1.156 14.144 1.00 98.56 81 VAL A O 1
ATOM 646 N N . ALA A 1 82 ? -12.198 -2.722 12.547 1.00 98.12 82 ALA A N 1
ATOM 647 C CA . ALA A 1 82 ? -13.620 -2.663 12.218 1.00 98.12 82 ALA A CA 1
ATOM 648 C C . ALA A 1 82 ? -14.531 -3.098 13.378 1.00 98.12 82 ALA A C 1
ATOM 650 O O . ALA A 1 82 ? -15.643 -2.583 13.510 1.00 98.12 82 ALA A O 1
ATOM 651 N N . GLU A 1 83 ? -14.069 -4.012 14.232 1.00 97.69 83 GLU A N 1
ATOM 652 C CA . GLU A 1 83 ? -14.804 -4.444 15.423 1.00 97.69 83 GLU A CA 1
ATOM 653 C C . GLU A 1 83 ? -14.741 -3.431 16.576 1.00 97.69 83 GLU A C 1
ATOM 655 O O . GLU A 1 83 ? -15.715 -3.282 17.324 1.00 97.69 83 GLU A O 1
ATOM 660 N N . ARG A 1 84 ? -13.601 -2.751 16.743 1.00 97.62 84 ARG A N 1
ATOM 661 C CA . ARG A 1 84 ? -13.309 -1.919 17.923 1.00 97.62 84 ARG A CA 1
ATOM 662 C C . ARG A 1 84 ? -13.604 -0.434 17.718 1.00 97.62 84 ARG A C 1
ATOM 664 O O . ARG A 1 84 ? -13.936 0.256 18.682 1.00 97.62 84 ARG A O 1
ATOM 671 N N . GLU A 1 85 ? -13.495 0.052 16.486 1.00 97.56 85 GLU A N 1
ATOM 672 C CA . GLU A 1 85 ? -13.384 1.478 16.183 1.00 97.56 85 GLU A CA 1
ATOM 673 C C . GLU A 1 85 ? -14.519 1.999 15.295 1.00 97.56 85 GLU A C 1
ATOM 675 O O . GLU A 1 85 ? -15.363 1.265 14.778 1.00 97.56 85 GLU A O 1
ATOM 680 N N . ALA A 1 86 ? -14.569 3.321 15.127 1.00 96.38 86 ALA A N 1
ATOM 681 C CA . ALA A 1 86 ? -15.542 3.958 14.249 1.00 96.38 86 ALA A CA 1
ATOM 682 C C . ALA A 1 86 ? -15.323 3.588 12.768 1.00 96.38 86 ALA A C 1
ATOM 684 O O . ALA A 1 86 ? -14.197 3.376 12.316 1.00 96.38 86 ALA A O 1
ATOM 685 N N . GLU A 1 87 ? -16.403 3.620 11.978 1.00 95.81 87 GLU A N 1
ATOM 686 C CA . GLU A 1 87 ? -16.406 3.252 10.549 1.00 95.81 87 GLU A CA 1
ATOM 687 C C . GLU A 1 87 ? -15.355 4.016 9.718 1.00 95.81 87 GLU A C 1
ATOM 689 O O . GLU A 1 87 ? -14.776 3.470 8.777 1.00 95.81 87 GLU A O 1
ATOM 694 N N . VAL A 1 88 ? -15.061 5.270 10.084 1.00 96.56 88 VAL A N 1
ATOM 695 C CA . VAL A 1 88 ? -14.025 6.085 9.429 1.00 96.56 88 VAL A CA 1
ATOM 696 C C . VAL A 1 88 ? -12.632 5.446 9.539 1.00 96.56 88 VAL A C 1
ATOM 698 O O . VAL A 1 88 ? -11.888 5.429 8.552 1.00 96.56 88 VAL A O 1
ATOM 701 N N . HIS A 1 89 ? -12.309 4.867 10.699 1.00 97.75 89 HIS A N 1
ATOM 702 C CA . HIS A 1 89 ? -11.050 4.172 10.954 1.00 97.75 89 HIS A CA 1
ATOM 703 C C . HIS A 1 89 ? -11.050 2.797 10.291 1.00 97.75 89 HIS A C 1
ATOM 705 O O . HIS A 1 89 ? -10.095 2.477 9.589 1.00 97.75 89 HIS A O 1
ATOM 711 N N . ALA A 1 90 ? -12.152 2.049 10.408 1.00 97.38 90 ALA A N 1
ATOM 712 C CA . ALA A 1 90 ? -12.325 0.737 9.780 1.00 97.38 90 ALA A CA 1
ATOM 713 C C . ALA A 1 90 ? -12.060 0.779 8.267 1.00 97.38 90 ALA A C 1
ATOM 715 O O . ALA A 1 90 ? -11.213 0.065 7.738 1.00 97.38 90 ALA A O 1
ATOM 716 N N . ARG A 1 91 ? -12.705 1.708 7.558 1.00 96.12 91 ARG A N 1
ATOM 717 C CA . ARG A 1 91 ? -12.562 1.809 6.102 1.00 96.12 91 ARG A CA 1
ATOM 718 C C . ARG A 1 91 ? -11.192 2.344 5.666 1.00 96.12 91 ARG A C 1
ATOM 720 O O . ARG A 1 91 ? -10.716 2.024 4.572 1.00 96.12 91 ARG A O 1
ATOM 727 N N . THR A 1 92 ? -10.541 3.143 6.512 1.00 97.75 92 THR A N 1
ATOM 728 C CA . THR A 1 92 ? -9.138 3.522 6.292 1.00 97.75 92 THR A CA 1
ATOM 729 C C . THR A 1 92 ? -8.222 2.310 6.477 1.00 97.75 92 THR A C 1
ATOM 731 O O . THR A 1 92 ? -7.344 2.101 5.643 1.00 97.75 92 THR A O 1
ATOM 734 N N . ALA A 1 93 ? -8.466 1.480 7.497 1.00 98.19 93 ALA A N 1
ATOM 735 C CA . ALA A 1 93 ? -7.707 0.264 7.779 1.00 98.19 93 ALA A CA 1
ATOM 736 C C . ALA A 1 93 ? -7.788 -0.754 6.640 1.00 98.19 93 ALA A C 1
ATOM 738 O O . ALA A 1 93 ? -6.751 -1.227 6.192 1.00 98.19 93 ALA A O 1
ATOM 739 N N . GLU A 1 94 ? -8.977 -1.005 6.087 1.00 97.62 94 GLU A N 1
ATOM 740 C CA . GLU A 1 94 ? -9.150 -1.871 4.910 1.00 97.62 94 GLU A CA 1
ATOM 741 C C . GLU A 1 94 ? -8.297 -1.402 3.720 1.00 97.62 94 GLU A C 1
ATOM 743 O O . GLU A 1 94 ? -7.588 -2.180 3.075 1.00 97.62 94 GLU A O 1
ATOM 748 N N . THR A 1 95 ? -8.333 -0.097 3.434 1.00 97.75 95 THR A N 1
ATOM 749 C CA . THR A 1 95 ? -7.593 0.475 2.300 1.00 97.75 95 THR A CA 1
ATOM 750 C C . THR A 1 95 ? -6.084 0.459 2.553 1.00 97.75 95 THR A C 1
ATOM 752 O O . THR A 1 95 ? -5.303 0.229 1.626 1.00 97.75 95 THR A O 1
ATOM 755 N N . PHE A 1 96 ? -5.669 0.681 3.801 1.00 98.31 96 PHE A N 1
ATOM 756 C CA . PHE A 1 96 ? -4.270 0.651 4.214 1.00 98.31 96 PHE A CA 1
ATOM 757 C C . PHE A 1 96 ? -3.692 -0.767 4.214 1.00 98.31 96 PHE A C 1
ATOM 759 O O . PHE A 1 96 ? -2.597 -0.972 3.697 1.00 98.31 96 PHE A O 1
ATOM 766 N N . ALA A 1 97 ? -4.447 -1.762 4.683 1.00 97.94 97 ALA A N 1
ATOM 767 C CA . ALA A 1 97 ? -4.086 -3.173 4.591 1.00 97.94 97 ALA A CA 1
ATOM 768 C C . ALA A 1 97 ? -3.858 -3.585 3.130 1.00 97.94 97 ALA A C 1
ATOM 770 O O . ALA A 1 97 ? -2.811 -4.138 2.795 1.00 97.94 97 ALA A O 1
ATOM 771 N N . ALA A 1 98 ? -4.773 -3.214 2.226 1.00 96.62 98 ALA A N 1
ATOM 772 C CA . ALA A 1 98 ? -4.613 -3.475 0.796 1.00 96.62 98 ALA A CA 1
ATOM 773 C C . ALA A 1 98 ? -3.365 -2.797 0.200 1.00 96.62 98 ALA A C 1
ATOM 775 O O . ALA A 1 98 ? -2.689 -3.388 -0.642 1.00 96.62 98 ALA A O 1
ATOM 776 N N . PHE A 1 99 ? -3.046 -1.572 0.624 1.00 96.31 99 PHE A N 1
ATOM 777 C CA . PHE A 1 99 ? -1.825 -0.877 0.216 1.00 96.31 99 PHE A CA 1
ATOM 778 C C . PHE A 1 99 ? -0.571 -1.615 0.696 1.00 96.31 99 PHE A C 1
ATOM 780 O O . PHE A 1 99 ? 0.265 -1.998 -0.122 1.00 96.31 99 PHE A O 1
ATOM 787 N N . MET A 1 100 ? -0.468 -1.881 1.997 1.00 96.38 100 MET A N 1
ATOM 788 C CA . MET A 1 100 ? 0.706 -2.510 2.603 1.00 96.38 100 MET A CA 1
ATOM 789 C C . MET A 1 100 ? 0.940 -3.929 2.077 1.00 96.38 100 MET A C 1
ATOM 791 O O . MET A 1 100 ? 2.077 -4.297 1.785 1.00 96.38 100 MET A O 1
ATOM 795 N N . SER A 1 101 ? -0.124 -4.704 1.850 1.00 94.31 101 SER A N 1
ATOM 796 C CA . SER A 1 101 ? -0.017 -6.049 1.278 1.00 94.31 101 SER A CA 1
ATOM 797 C C . SER A 1 101 ? 0.382 -6.038 -0.196 1.00 94.31 101 SER A C 1
ATOM 799 O O . SER A 1 101 ? 1.247 -6.813 -0.590 1.00 94.31 101 SER A O 1
ATOM 801 N N . ASN A 1 102 ? -0.223 -5.177 -1.021 1.00 89.94 102 ASN A N 1
ATOM 802 C CA . ASN A 1 102 ? -0.017 -5.224 -2.473 1.00 89.94 102 ASN A CA 1
ATOM 803 C C . ASN A 1 102 ? 1.206 -4.433 -2.947 1.00 89.94 102 ASN A C 1
ATOM 805 O O . ASN A 1 102 ? 1.837 -4.838 -3.917 1.00 89.94 102 ASN A O 1
ATOM 809 N N . HIS A 1 103 ? 1.511 -3.293 -2.319 1.00 88.69 103 HIS A N 1
ATOM 810 C CA . HIS A 1 103 ? 2.643 -2.449 -2.719 1.00 88.69 103 HIS A CA 1
ATOM 811 C C . HIS A 1 103 ? 3.915 -2.817 -1.970 1.00 88.69 103 HIS A C 1
ATOM 813 O O . HIS A 1 103 ? 4.981 -2.806 -2.570 1.00 88.69 103 HIS A O 1
ATOM 819 N N . TYR A 1 104 ? 3.819 -3.174 -0.689 1.00 90.69 104 TYR A N 1
ATOM 820 C CA . TYR A 1 104 ? 5.002 -3.341 0.152 1.00 90.69 104 TYR A CA 1
ATOM 821 C C . TYR A 1 104 ? 5.274 -4.767 0.595 1.00 90.69 104 TYR A C 1
ATOM 823 O O . TYR A 1 104 ? 6.391 -5.029 1.027 1.00 90.69 104 TYR A O 1
ATOM 831 N N . VAL A 1 105 ? 4.283 -5.657 0.512 1.00 92.69 105 VAL A N 1
ATOM 832 C CA . VAL A 1 105 ? 4.305 -6.983 1.141 1.00 92.69 105 VAL A CA 1
ATOM 833 C C . VAL A 1 105 ? 4.878 -6.897 2.563 1.00 92.69 105 VAL A C 1
ATOM 835 O O . VAL A 1 105 ? 5.783 -7.636 2.946 1.00 92.69 105 VAL A O 1
ATOM 838 N N . ARG A 1 106 ? 4.372 -5.926 3.337 1.00 93.44 106 ARG A N 1
ATOM 839 C CA . ARG A 1 106 ? 4.785 -5.673 4.723 1.00 93.44 106 ARG A CA 1
ATOM 840 C C . ARG A 1 106 ? 3.604 -5.643 5.697 1.00 93.44 106 ARG A C 1
ATOM 842 O O . ARG A 1 106 ? 2.499 -5.273 5.282 1.00 93.44 106 ARG A O 1
ATOM 849 N N . PRO A 1 107 ? 3.845 -5.995 6.974 1.00 95.94 107 PRO A N 1
ATOM 850 C CA . PRO A 1 107 ? 2.914 -5.739 8.069 1.00 95.94 107 PRO A CA 1
ATOM 851 C C . PRO A 1 107 ? 2.506 -4.259 8.131 1.00 95.94 107 PRO A C 1
ATOM 853 O O . PRO A 1 107 ? 3.316 -3.372 7.855 1.00 95.94 107 PRO A O 1
ATOM 856 N N . VAL A 1 108 ? 1.251 -3.975 8.483 1.00 97.06 108 VAL A N 1
ATOM 857 C CA . VAL A 1 108 ? 0.738 -2.597 8.624 1.00 97.06 108 VAL A CA 1
ATOM 858 C C . VAL A 1 108 ? 1.443 -1.793 9.723 1.00 97.06 108 VAL A C 1
ATOM 860 O O . VAL A 1 108 ? 1.582 -0.577 9.594 1.00 97.06 108 VAL A O 1
ATOM 863 N N . ASP A 1 109 ? 1.920 -2.453 10.773 1.00 95.81 109 ASP A N 1
ATOM 864 C CA . ASP A 1 109 ? 2.672 -1.875 11.891 1.00 95.81 109 ASP A CA 1
ATOM 865 C C . ASP A 1 109 ? 4.164 -1.656 11.590 1.00 95.81 109 ASP A C 1
ATOM 867 O O . ASP A 1 109 ? 4.810 -0.862 12.270 1.00 95.81 109 ASP A O 1
ATOM 871 N N . ASP A 1 110 ? 4.678 -2.215 10.492 1.00 95.19 110 ASP A N 1
ATOM 872 C CA . ASP A 1 110 ? 6.022 -1.929 9.961 1.00 95.19 110 ASP A CA 1
ATOM 873 C C . ASP A 1 110 ? 6.052 -0.722 9.000 1.00 95.19 110 ASP A C 1
ATOM 875 O O . ASP A 1 110 ? 7.079 -0.405 8.388 1.00 95.19 110 ASP A O 1
ATOM 879 N N . ALA A 1 111 ? 4.924 -0.028 8.820 1.00 95.25 111 ALA A N 1
ATOM 880 C CA . ALA A 1 111 ? 4.824 1.084 7.885 1.00 95.25 111 ALA A CA 1
ATOM 881 C C . ALA A 1 111 ? 5.693 2.281 8.299 1.00 95.25 111 ALA A C 1
ATOM 883 O O . ALA A 1 111 ? 5.443 2.945 9.313 1.00 95.25 111 ALA A O 1
ATOM 884 N N . THR A 1 112 ? 6.661 2.625 7.448 1.00 95.19 112 THR A N 1
ATOM 885 C CA . THR A 1 112 ? 7.536 3.781 7.662 1.00 95.19 112 THR A CA 1
ATOM 886 C C . THR A 1 112 ? 6.790 5.106 7.447 1.00 95.19 112 THR A C 1
ATOM 888 O O . THR A 1 112 ? 5.743 5.141 6.791 1.00 95.19 112 THR A O 1
ATOM 891 N N . PRO A 1 113 ? 7.332 6.240 7.933 1.00 96.00 113 PRO A N 1
ATOM 892 C CA . PRO A 1 113 ? 6.741 7.554 7.678 1.00 96.00 113 PRO A CA 1
ATOM 893 C C . PRO A 1 113 ? 6.567 7.878 6.187 1.00 96.00 113 PRO A C 1
ATOM 895 O O . PRO A 1 113 ? 5.580 8.504 5.812 1.00 96.00 113 PRO A O 1
ATOM 898 N N . GLU A 1 114 ? 7.493 7.431 5.334 1.00 94.88 114 GLU A N 1
ATOM 899 C CA . GLU A 1 114 ? 7.424 7.634 3.880 1.00 94.88 114 GLU A CA 1
ATOM 900 C C . GLU A 1 114 ? 6.278 6.830 3.255 1.00 94.88 114 GLU A C 1
ATOM 902 O O . GLU A 1 114 ? 5.509 7.375 2.468 1.00 94.88 114 GLU A O 1
ATOM 907 N N . MET A 1 115 ? 6.087 5.575 3.679 1.00 95.69 115 MET A N 1
ATOM 908 C CA . MET A 1 115 ? 4.973 4.732 3.224 1.00 95.69 115 MET A CA 1
ATOM 909 C C . MET A 1 115 ? 3.620 5.309 3.657 1.00 95.69 115 MET A C 1
ATOM 911 O O . MET A 1 115 ? 2.667 5.328 2.881 1.00 95.69 115 MET A O 1
ATOM 915 N N . ARG A 1 116 ? 3.528 5.826 4.891 1.00 97.44 116 ARG A N 1
ATOM 916 C CA . ARG A 1 116 ? 2.318 6.500 5.394 1.00 97.44 116 ARG A CA 1
ATOM 917 C C . ARG A 1 116 ? 2.002 7.771 4.596 1.00 97.44 116 ARG A C 1
ATOM 919 O O . ARG A 1 116 ? 0.834 8.031 4.305 1.00 97.44 116 ARG A O 1
ATOM 926 N N . ALA A 1 117 ? 3.024 8.545 4.222 1.00 96.50 117 ALA A N 1
ATOM 927 C CA . ALA A 1 117 ? 2.858 9.726 3.379 1.00 96.50 117 ALA A CA 1
ATOM 928 C C . ALA A 1 117 ? 2.379 9.353 1.967 1.00 96.50 117 ALA A C 1
ATOM 930 O O . ALA A 1 117 ? 1.383 9.906 1.504 1.00 96.50 117 ALA A O 1
ATOM 931 N N . GLU A 1 118 ? 3.006 8.364 1.323 1.00 95.62 118 GLU A N 1
ATOM 932 C CA . GLU A 1 118 ? 2.577 7.854 0.012 1.00 95.62 118 GLU A CA 1
ATOM 933 C C . GLU A 1 118 ? 1.131 7.345 0.049 1.00 95.62 118 GLU A C 1
ATOM 935 O O . GLU A 1 118 ? 0.321 7.672 -0.825 1.00 95.62 118 GLU A O 1
ATOM 940 N N . PHE A 1 119 ? 0.771 6.592 1.093 1.00 97.12 119 PHE A N 1
ATOM 941 C CA . PHE A 1 119 ? -0.596 6.129 1.279 1.00 97.12 119 PHE A CA 1
ATOM 942 C C . PHE A 1 119 ? -1.587 7.295 1.270 1.00 97.12 119 PHE A C 1
ATOM 944 O O . PHE A 1 119 ? -2.567 7.277 0.524 1.00 97.12 119 PHE A O 1
ATOM 951 N N . ARG A 1 120 ? -1.322 8.319 2.083 1.00 95.75 120 ARG A N 1
ATOM 952 C CA . ARG A 1 120 ? -2.202 9.476 2.250 1.00 95.75 120 ARG A CA 1
ATOM 953 C C . ARG A 1 120 ? -2.300 10.322 0.982 1.00 95.75 120 ARG A C 1
ATOM 955 O O . ARG A 1 120 ? -3.396 10.740 0.610 1.00 95.75 120 ARG A O 1
ATOM 962 N N . GLU A 1 121 ? -1.164 10.633 0.372 1.00 94.06 121 GLU A N 1
ATOM 963 C CA . GLU A 1 121 ? -1.072 11.629 -0.697 1.00 94.06 121 GLU A CA 1
ATOM 964 C C . GLU A 1 121 ? -1.382 11.038 -2.074 1.00 94.06 121 GLU A C 1
ATOM 966 O O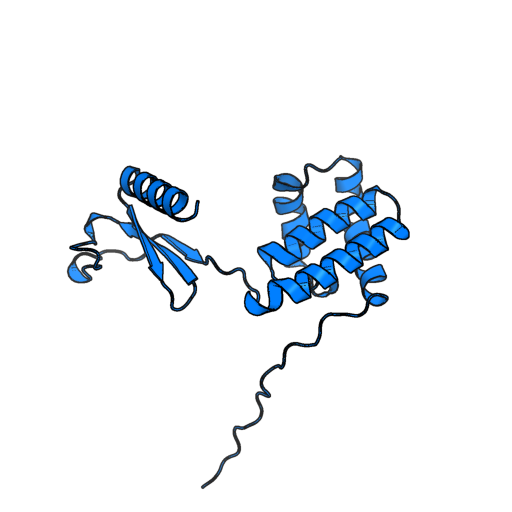 . GLU A 1 121 ? -1.909 11.738 -2.942 1.00 94.06 121 GLU A O 1
ATOM 971 N N . GLU A 1 122 ? -1.119 9.744 -2.266 1.00 93.12 122 GLU A N 1
ATOM 972 C CA . GLU A 1 122 ? -1.244 9.096 -3.568 1.00 93.12 122 GLU A CA 1
ATOM 973 C C . GLU A 1 122 ? -2.249 7.950 -3.562 1.00 93.12 122 GLU A C 1
ATOM 975 O O . GLU A 1 122 ? -3.235 7.980 -4.309 1.00 93.12 122 GLU A O 1
ATOM 980 N N . TYR A 1 123 ? -2.011 6.927 -2.741 1.00 94.56 123 TYR A N 1
ATOM 981 C CA . TYR A 1 123 ? -2.736 5.667 -2.876 1.00 94.56 123 TYR A CA 1
ATOM 982 C C . TYR A 1 123 ? -4.207 5.797 -2.485 1.00 94.56 123 TYR A C 1
ATOM 984 O O . TYR A 1 123 ? -5.084 5.383 -3.248 1.00 94.56 123 TYR A O 1
ATOM 992 N N . LEU A 1 124 ? -4.488 6.386 -1.321 1.00 93.19 124 LEU A N 1
ATOM 993 C CA . LEU A 1 124 ? -5.836 6.525 -0.780 1.00 93.19 124 LEU A CA 1
ATOM 994 C C . LEU A 1 124 ? -6.721 7.323 -1.741 1.00 93.19 124 LEU A C 1
ATOM 996 O O . LEU A 1 124 ? -7.831 6.901 -2.053 1.00 93.19 124 LEU A O 1
ATOM 1000 N N . VAL A 1 125 ? -6.204 8.426 -2.283 1.00 92.56 125 VAL A N 1
ATOM 1001 C CA . VAL A 1 125 ? -6.937 9.285 -3.224 1.00 92.56 125 VAL A CA 1
ATOM 1002 C C . VAL A 1 125 ? -7.232 8.558 -4.539 1.00 92.56 125 VAL A C 1
ATOM 1004 O O . VAL A 1 125 ? -8.330 8.695 -5.078 1.00 92.56 125 VAL A O 1
ATOM 1007 N N . ARG A 1 126 ? -6.278 7.774 -5.059 1.00 91.81 126 ARG A N 1
ATOM 1008 C CA . ARG A 1 126 ? -6.435 7.062 -6.339 1.00 91.81 126 ARG A CA 1
ATOM 1009 C C . ARG A 1 126 ? -7.285 5.794 -6.235 1.00 91.81 126 ARG A C 1
ATOM 1011 O O . ARG A 1 126 ? -7.966 5.459 -7.201 1.00 91.81 126 ARG A O 1
ATOM 1018 N N . ASN A 1 127 ? -7.238 5.095 -5.101 1.00 89.50 127 ASN A N 1
ATOM 1019 C CA . ASN A 1 127 ? -7.790 3.742 -4.971 1.00 89.50 127 ASN A CA 1
ATOM 1020 C C . ASN A 1 127 ? -8.926 3.630 -3.945 1.00 89.50 127 ASN A C 1
ATOM 1022 O O . ASN A 1 127 ? -9.856 2.855 -4.159 1.00 89.50 127 ASN A O 1
ATOM 1026 N N . GLY A 1 128 ? -8.874 4.392 -2.850 1.00 85.19 128 GLY A N 1
ATOM 1027 C CA . GLY A 1 128 ? -9.843 4.310 -1.750 1.00 85.19 128 GLY A CA 1
ATOM 1028 C C . GLY A 1 128 ? -11.086 5.181 -1.924 1.00 85.19 128 GLY A C 1
ATOM 1029 O O . GLY A 1 128 ? -12.103 4.923 -1.280 1.00 85.19 128 GLY A O 1
ATOM 1030 N N . TRP A 1 129 ? -11.019 6.190 -2.803 1.00 88.25 129 TRP A N 1
ATOM 1031 C CA . TRP A 1 129 ? -12.091 7.170 -3.036 1.00 88.25 129 TRP A CA 1
ATOM 1032 C C . TRP A 1 129 ? -12.643 7.743 -1.716 1.00 88.25 129 TRP A C 1
ATOM 1034 O O . TRP A 1 129 ? -13.829 7.561 -1.413 1.00 88.25 129 TRP A O 1
ATOM 1044 N N . PRO A 1 130 ? -11.781 8.374 -0.895 1.00 91.19 130 PRO A N 1
ATOM 1045 C CA . PRO A 1 130 ? -12.099 8.689 0.487 1.00 91.19 130 PRO A CA 1
ATOM 1046 C C . PRO A 1 130 ? -13.154 9.789 0.596 1.00 91.19 130 PRO A C 1
ATOM 1048 O O . PRO A 1 130 ? -13.275 10.656 -0.273 1.00 91.19 130 PRO A O 1
ATOM 1051 N N . THR A 1 131 ? -13.898 9.780 1.700 1.00 91.31 131 THR A N 1
ATOM 1052 C CA . THR A 1 131 ? -14.730 10.926 2.086 1.00 91.31 131 THR A CA 1
ATOM 1053 C C . THR A 1 131 ? -13.868 12.044 2.683 1.00 91.31 131 THR A C 1
ATOM 1055 O O . THR A 1 131 ? -12.749 11.806 3.139 1.00 91.31 131 THR A O 1
ATOM 1058 N N . ASP A 1 132 ? -14.399 13.268 2.746 1.00 93.38 132 ASP A N 1
ATOM 1059 C CA . ASP A 1 132 ? -13.714 14.386 3.417 1.00 93.38 132 ASP A CA 1
ATOM 1060 C C . ASP A 1 132 ? -13.417 14.074 4.895 1.00 93.38 132 ASP A C 1
ATOM 1062 O O . ASP A 1 132 ? -12.380 14.465 5.427 1.00 93.38 132 ASP A O 1
ATOM 1066 N N . GLU A 1 133 ? -14.315 13.333 5.549 1.00 91.81 133 GLU A N 1
ATOM 1067 C CA . GLU A 1 133 ? -14.149 12.866 6.927 1.00 91.81 133 GLU A CA 1
ATOM 1068 C C . GLU A 1 133 ? -12.972 11.891 7.056 1.00 91.81 133 GLU A C 1
ATOM 1070 O O . GLU A 1 133 ? -12.150 12.041 7.958 1.00 91.81 133 GLU A O 1
ATOM 1075 N N . GLN A 1 134 ? -12.823 10.956 6.114 1.00 92.62 134 GLN A N 1
ATOM 1076 C CA . GLN A 1 134 ? -11.669 10.055 6.080 1.00 92.62 134 GLN A CA 1
ATOM 1077 C C . GLN A 1 134 ? -10.360 10.794 5.837 1.00 92.62 134 GLN A C 1
ATOM 1079 O O . GLN A 1 134 ? -9.374 10.519 6.511 1.00 92.62 134 GLN A O 1
ATOM 1084 N N . LEU A 1 135 ? -10.341 11.759 4.914 1.00 93.62 135 LEU A N 1
ATOM 1085 C CA . LEU A 1 135 ? -9.149 12.575 4.669 1.00 93.62 135 LEU A CA 1
ATOM 1086 C C . LEU A 1 135 ? -8.754 13.396 5.902 1.00 93.62 135 LEU A C 1
ATOM 1088 O O . LEU A 1 135 ? -7.565 13.567 6.168 1.00 93.62 135 LEU A O 1
ATOM 1092 N N . ALA A 1 136 ? -9.733 13.894 6.660 1.00 95.25 136 ALA A N 1
ATOM 1093 C CA . ALA A 1 136 ? -9.485 14.631 7.895 1.00 95.25 136 ALA A CA 1
ATOM 1094 C C . ALA A 1 136 ? -8.972 13.729 9.031 1.00 95.25 136 ALA A C 1
ATOM 1096 O O . ALA A 1 136 ? -8.142 14.174 9.821 1.00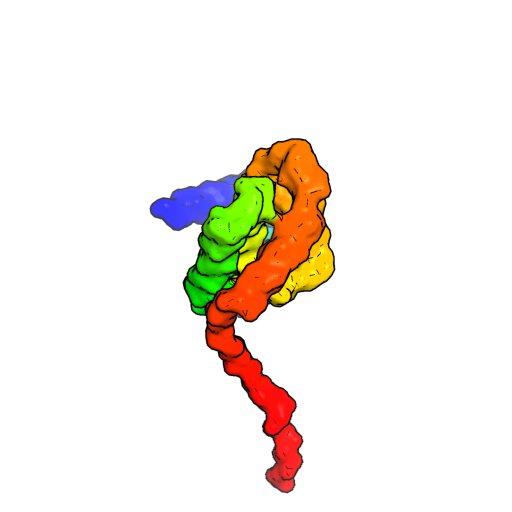 95.25 136 ALA A O 1
ATOM 1097 N N . ALA A 1 137 ? -9.438 12.480 9.093 1.00 96.88 137 ALA A N 1
ATOM 1098 C CA . ALA A 1 137 ? -9.104 11.518 10.142 1.00 96.88 137 ALA A CA 1
ATOM 1099 C C . ALA A 1 137 ? -7.971 10.546 9.764 1.00 96.88 137 ALA A C 1
ATOM 1101 O O . ALA A 1 137 ? -7.700 9.617 10.521 1.00 96.88 137 ALA A O 1
ATOM 1102 N N . VAL A 1 138 ? -7.318 10.696 8.606 1.00 97.00 138 VAL A N 1
ATOM 1103 C CA . VAL A 1 138 ? -6.382 9.676 8.095 1.00 97.00 138 VAL A CA 1
ATOM 1104 C C . VAL A 1 138 ? -5.185 9.452 9.026 1.00 97.00 138 VAL A C 1
ATOM 1106 O O . VAL A 1 138 ? -4.869 8.308 9.328 1.00 97.00 138 VAL A O 1
ATOM 1109 N N . ASP A 1 139 ? -4.568 10.512 9.560 1.00 97.44 139 ASP A N 1
ATOM 1110 C CA . ASP A 1 139 ? -3.405 10.379 10.459 1.00 97.44 139 ASP A CA 1
ATOM 1111 C C . ASP A 1 139 ? -3.789 9.728 11.796 1.00 97.44 139 ASP A C 1
ATOM 1113 O O . ASP A 1 139 ? -3.049 8.911 12.348 1.00 97.44 139 ASP A O 1
ATOM 1117 N N . GLU A 1 140 ? -4.973 10.075 12.304 1.00 98.12 140 GLU A N 1
ATOM 1118 C CA . GLU A 1 140 ? -5.550 9.450 13.492 1.00 98.12 140 GLU A CA 1
ATOM 1119 C C . GLU A 1 140 ? -5.839 7.971 13.227 1.00 98.12 140 GLU A C 1
ATOM 1121 O O . GLU A 1 140 ? -5.425 7.118 14.004 1.00 98.12 140 GLU A O 1
ATOM 1126 N N . SER A 1 141 ? -6.442 7.654 12.081 1.00 98.31 141 SER A N 1
ATOM 1127 C CA . SER A 1 141 ? -6.741 6.280 11.671 1.00 98.31 141 SER A CA 1
ATOM 1128 C C . SER A 1 141 ? -5.476 5.432 11.564 1.00 98.31 141 SER A C 1
ATOM 1130 O O . SER A 1 141 ? -5.465 4.311 12.053 1.00 98.31 141 SER A O 1
ATOM 1132 N N . LEU A 1 142 ? -4.391 5.963 10.990 1.00 98.31 142 LEU A N 1
ATOM 1133 C CA . LEU A 1 142 ? -3.100 5.267 10.931 1.00 98.31 142 LEU A CA 1
ATOM 1134 C C . LEU A 1 142 ? -2.518 4.997 12.326 1.00 98.31 142 LEU A C 1
ATOM 1136 O O . LEU A 1 142 ? -1.912 3.952 12.542 1.00 98.31 142 LEU A O 1
ATOM 1140 N N . SER A 1 143 ? -2.733 5.905 13.279 1.00 97.69 143 SER A N 1
ATOM 1141 C CA . SER A 1 143 ? -2.296 5.717 14.670 1.00 97.69 143 SER A CA 1
ATOM 1142 C C . SER A 1 143 ? -3.158 4.681 15.406 1.00 97.69 143 SER A C 1
ATOM 1144 O O . SER A 1 143 ? -2.646 3.890 16.193 1.00 97.69 143 SER A O 1
ATOM 1146 N N . VAL A 1 144 ? -4.465 4.661 15.130 1.00 98.19 144 VAL A N 1
ATOM 1147 C CA . VAL A 1 144 ? -5.409 3.656 15.641 1.00 98.19 144 VAL A CA 1
ATOM 1148 C C . VAL A 1 144 ? -5.061 2.265 15.111 1.00 98.19 144 VAL A C 1
ATOM 1150 O O . VAL A 1 144 ? -4.997 1.324 15.894 1.00 98.19 144 VAL A O 1
ATOM 1153 N N . ILE A 1 145 ? -4.770 2.140 13.813 1.00 98.38 145 ILE A N 1
ATOM 1154 C CA . ILE A 1 145 ? -4.355 0.875 13.189 1.00 98.38 145 ILE A CA 1
ATOM 1155 C C . ILE A 1 145 ? -3.096 0.327 13.865 1.00 98.38 145 ILE A C 1
ATOM 1157 O O . ILE A 1 145 ? -3.080 -0.835 14.251 1.00 98.38 145 ILE A O 1
ATOM 1161 N N . GLU A 1 146 ? -2.073 1.164 14.060 1.00 97.12 146 GLU A N 1
ATOM 1162 C CA . GLU A 1 146 ? -0.843 0.781 14.770 1.00 97.12 146 GLU A CA 1
ATOM 1163 C C . GLU A 1 146 ? -1.130 0.324 16.209 1.00 97.12 146 GLU A C 1
ATOM 1165 O O . GLU A 1 146 ? -0.586 -0.678 16.668 1.00 97.12 146 GLU A O 1
ATOM 1170 N N . SER A 1 147 ? -2.029 1.016 16.916 1.00 97.50 147 SER A N 1
ATOM 1171 C CA . SER A 1 147 ? -2.417 0.626 18.273 1.00 97.50 147 SER A CA 1
ATOM 1172 C C . SER A 1 147 ? -3.166 -0.705 18.322 1.00 97.50 147 SER A C 1
ATOM 1174 O O . SER A 1 147 ? -2.962 -1.460 19.267 1.00 97.50 147 SER A O 1
ATOM 1176 N N . VAL A 1 148 ? -4.051 -0.980 17.361 1.00 97.62 148 VAL A N 1
ATOM 1177 C CA . VAL A 1 148 ? -4.802 -2.244 17.299 1.00 97.62 148 VAL A CA 1
ATOM 1178 C C . VAL A 1 148 ? -3.889 -3.392 16.878 1.00 97.62 148 VAL A C 1
ATOM 1180 O O . VAL A 1 148 ? -3.982 -4.472 17.453 1.00 97.62 148 VAL A O 1
ATOM 1183 N N . ALA A 1 149 ? -2.970 -3.152 15.939 1.00 96.88 149 ALA A N 1
ATOM 1184 C CA . ALA A 1 149 ? -1.990 -4.136 15.486 1.00 96.88 149 ALA A CA 1
ATOM 1185 C C . ALA A 1 149 ? -1.152 -4.703 16.642 1.00 96.88 149 ALA A C 1
ATOM 1187 O O . ALA A 1 149 ? -0.905 -5.902 16.682 1.00 96.88 149 ALA A O 1
ATOM 1188 N N . ALA A 1 150 ? -0.814 -3.880 17.641 1.00 94.75 150 ALA A N 1
ATOM 1189 C CA . ALA A 1 150 ? -0.083 -4.318 18.832 1.00 94.75 150 ALA A CA 1
ATOM 1190 C C . ALA A 1 150 ? -0.804 -5.403 19.666 1.00 94.75 150 ALA A C 1
ATOM 1192 O O . ALA A 1 150 ? -0.161 -6.071 20.478 1.00 94.75 150 ALA A O 1
ATOM 1193 N N . ASP A 1 151 ? -2.117 -5.582 19.480 1.00 94.62 151 ASP A N 1
ATOM 1194 C CA . ASP A 1 151 ? -2.921 -6.622 20.133 1.00 94.62 151 ASP A CA 1
ATOM 1195 C C . ASP A 1 151 ? -3.171 -7.853 19.237 1.00 94.62 151 ASP A C 1
ATOM 1197 O O . ASP A 1 151 ? -3.787 -8.821 19.691 1.00 94.62 151 ASP A O 1
ATOM 1201 N N . VAL A 1 152 ? -2.738 -7.822 17.973 1.00 94.50 152 VAL A N 1
ATOM 1202 C CA . VAL A 1 152 ? -2.917 -8.904 16.995 1.00 94.50 152 VAL A CA 1
ATOM 1203 C C . VAL A 1 152 ? -1.619 -9.691 16.875 1.00 94.50 152 VAL A C 1
ATOM 1205 O O . VAL A 1 152 ? -0.531 -9.126 16.821 1.00 94.50 152 VAL A O 1
ATOM 1208 N N . GLU A 1 153 ? -1.709 -11.020 16.846 1.00 90.06 153 GLU A N 1
ATOM 1209 C CA . GLU A 1 153 ? -0.515 -11.850 16.697 1.00 90.06 153 GLU A CA 1
ATOM 1210 C C . GLU A 1 153 ? 0.080 -11.682 15.289 1.00 90.06 153 GLU A C 1
ATOM 1212 O O . GLU A 1 153 ? -0.573 -11.971 14.283 1.00 90.06 153 GLU A O 1
ATOM 1217 N N . GLY A 1 154 ? 1.312 -11.165 15.248 1.00 82.75 154 GLY A N 1
ATOM 1218 C CA . GLY A 1 154 ? 2.043 -10.834 14.027 1.00 82.75 154 GLY A CA 1
ATOM 1219 C C . GLY A 1 154 ? 2.418 -12.044 13.165 1.00 82.75 154 GLY A C 1
ATOM 1220 O O . GLY A 1 154 ? 2.389 -13.188 13.633 1.00 82.75 154 GLY A O 1
ATOM 1221 N N . PRO A 1 155 ? 2.812 -11.811 11.900 1.00 81.69 155 PRO A N 1
ATOM 1222 C CA . PRO A 1 155 ? 3.375 -12.860 11.063 1.00 81.69 155 PRO A CA 1
ATOM 1223 C C . PRO A 1 155 ? 4.710 -13.333 11.658 1.00 81.69 155 PRO A C 1
ATOM 1225 O O . PRO A 1 155 ? 5.392 -12.579 12.354 1.00 81.69 155 PRO A O 1
ATOM 1228 N N . ALA A 1 156 ? 5.102 -14.579 11.389 1.00 71.56 156 ALA A N 1
ATOM 1229 C CA . ALA A 1 156 ? 6.378 -15.105 11.861 1.00 71.56 156 ALA A CA 1
ATOM 1230 C C . ALA A 1 156 ? 7.518 -14.200 11.367 1.00 71.56 156 ALA A C 1
ATOM 1232 O O . ALA A 1 156 ? 7.496 -13.745 10.223 1.00 71.56 156 ALA A O 1
ATOM 1233 N N . GLU A 1 157 ? 8.510 -13.893 12.204 1.00 62.16 157 GLU A N 1
ATOM 1234 C CA . GLU A 1 157 ? 9.630 -13.068 11.746 1.00 62.16 157 GLU A CA 1
ATOM 1235 C C . GLU A 1 157 ? 10.316 -13.746 10.552 1.00 62.16 157 GLU A C 1
ATOM 1237 O O . GLU A 1 157 ? 10.479 -14.969 10.524 1.00 62.16 157 GLU A O 1
ATOM 1242 N N . ALA A 1 158 ? 10.684 -12.956 9.537 1.00 55.88 158 ALA A N 1
ATOM 1243 C CA . ALA A 1 158 ? 11.521 -13.479 8.468 1.00 55.88 158 ALA A CA 1
ATOM 1244 C C . ALA A 1 158 ? 12.820 -13.970 9.109 1.00 55.88 158 ALA A C 1
ATOM 1246 O O . ALA A 1 158 ? 13.458 -13.205 9.838 1.00 55.88 158 ALA A O 1
ATOM 1247 N N . ASP A 1 159 ? 13.207 -15.216 8.823 1.00 43.19 159 ASP A N 1
ATOM 1248 C CA . ASP A 1 159 ? 14.547 -15.721 9.118 1.00 43.19 159 ASP A CA 1
ATOM 1249 C C . ASP A 1 159 ? 15.527 -14.747 8.458 1.00 43.19 159 ASP A C 1
ATOM 1251 O O . ASP A 1 159 ? 15.756 -14.772 7.247 1.00 43.19 159 ASP A O 1
ATOM 1255 N N . THR A 1 160 ? 16.042 -13.807 9.242 1.00 41.16 160 THR A N 1
ATOM 1256 C CA . THR A 1 160 ? 17.084 -12.907 8.778 1.00 41.16 160 THR A CA 1
ATOM 1257 C C . THR A 1 160 ? 18.322 -13.788 8.773 1.00 41.16 160 THR A C 1
ATOM 1259 O O . THR A 1 160 ? 18.691 -14.266 9.848 1.00 41.16 160 THR A O 1
ATOM 1262 N N . PRO A 1 161 ? 18.937 -14.105 7.618 1.00 39.50 161 PRO A N 1
ATOM 1263 C CA . PRO A 1 161 ? 20.138 -14.913 7.642 1.00 39.50 161 PRO A CA 1
ATOM 1264 C C . PRO A 1 161 ? 21.172 -14.148 8.462 1.00 39.50 161 PRO A C 1
ATOM 1266 O O . PRO A 1 161 ? 21.531 -13.018 8.129 1.00 39.50 161 PRO A O 1
ATOM 1269 N N . ASP A 1 162 ? 21.562 -14.764 9.574 1.00 35.22 162 ASP A N 1
ATOM 1270 C CA . ASP A 1 162 ? 22.519 -14.248 10.537 1.00 35.22 162 ASP A CA 1
ATOM 1271 C C . ASP A 1 162 ? 23.769 -13.772 9.783 1.00 35.22 162 ASP A C 1
ATOM 1273 O O . ASP A 1 162 ? 24.485 -14.560 9.158 1.00 35.22 162 ASP A O 1
ATOM 1277 N N . ALA A 1 163 ? 23.988 -12.457 9.769 1.00 43.53 163 ALA A N 1
ATOM 1278 C CA . ALA A 1 163 ? 25.102 -11.827 9.072 1.00 43.53 163 ALA A CA 1
ATOM 1279 C C . ALA A 1 163 ? 26.430 -11.972 9.840 1.00 43.53 163 ALA A C 1
ATOM 1281 O O . ALA A 1 163 ? 27.380 -11.254 9.542 1.00 43.53 163 ALA A O 1
ATOM 1282 N N . ASP A 1 164 ? 26.522 -12.912 10.785 1.00 44.34 164 ASP A N 1
ATOM 1283 C CA . ASP A 1 164 ? 27.729 -13.217 11.547 1.00 44.34 164 ASP A CA 1
ATOM 1284 C C . ASP A 1 164 ? 28.209 -14.660 11.303 1.00 44.34 164 ASP A C 1
ATOM 1286 O O . ASP A 1 164 ? 28.164 -15.539 12.161 1.00 44.34 164 ASP A O 1
ATOM 1290 N N . ALA A 1 165 ? 28.756 -14.899 10.108 1.00 46.62 165 ALA A N 1
ATOM 1291 C CA . ALA A 1 165 ? 29.678 -16.013 9.871 1.00 46.62 165 ALA A CA 1
ATOM 1292 C C . ALA A 1 165 ? 30.791 -15.638 8.876 1.00 46.62 165 ALA A C 1
ATOM 1294 O O . ALA A 1 165 ? 31.097 -16.370 7.935 1.00 46.62 165 ALA A O 1
ATOM 1295 N N . HIS A 1 166 ? 31.439 -14.495 9.098 1.00 43.31 166 HIS A N 1
ATOM 1296 C CA . HIS A 1 166 ? 32.839 -14.335 8.711 1.00 43.31 166 HIS A CA 1
ATOM 1297 C C . HIS A 1 166 ? 33.712 -14.614 9.936 1.00 43.31 166 HIS A C 1
ATOM 1299 O O . HIS A 1 166 ? 34.208 -13.701 10.587 1.00 43.31 166 HIS A O 1
ATOM 1305 N N . ASP A 1 167 ? 33.862 -15.903 10.252 1.00 43.84 167 ASP A N 1
ATOM 1306 C CA . ASP A 1 167 ? 34.932 -16.387 11.122 1.00 43.84 167 ASP A CA 1
ATOM 1307 C C . ASP A 1 167 ? 36.165 -16.690 10.259 1.00 43.84 167 ASP A C 1
ATOM 1309 O O . ASP A 1 167 ? 36.141 -17.526 9.351 1.00 43.84 167 ASP A O 1
ATOM 1313 N N . ASP A 1 168 ? 37.218 -15.927 10.535 1.00 50.25 168 ASP A N 1
ATOM 1314 C CA . ASP A 1 168 ? 38.584 -16.085 10.050 1.00 50.25 168 ASP A CA 1
ATOM 1315 C C . ASP A 1 168 ? 39.110 -17.494 10.374 1.00 50.25 168 ASP A C 1
ATOM 1317 O O . ASP A 1 168 ? 39.094 -17.927 11.526 1.00 50.25 168 ASP A O 1
ATOM 1321 N N . GLY A 1 169 ? 39.642 -18.210 9.376 1.00 47.47 169 GLY A N 1
ATOM 1322 C CA . GLY A 1 169 ? 39.949 -19.633 9.541 1.00 47.47 169 GLY A CA 1
ATOM 1323 C C . GLY A 1 169 ? 41.070 -20.217 8.678 1.00 47.47 169 GLY A C 1
ATOM 1324 O O . GLY A 1 169 ? 40.842 -21.249 8.060 1.00 47.47 169 GLY A O 1
ATOM 1325 N N . SER A 1 170 ? 42.269 -19.610 8.749 1.00 50.06 170 SER A N 1
ATOM 1326 C CA . SER A 1 170 ? 43.625 -20.157 8.444 1.00 50.06 170 SER A CA 1
ATOM 1327 C C . SER A 1 170 ? 44.035 -20.503 7.006 1.00 50.06 170 SER A C 1
ATOM 1329 O O . SER A 1 170 ? 43.465 -21.428 6.393 1.00 50.06 170 SER A O 1
#